Protein AF-A0A816SPG5-F1 (afdb_monomer_lite)

Secondary structure (DSSP, 8-state):
-------PPPGGGTS-EEE---GGGSTT--S----TT--S-EEEE--SPSS-EEE--SSS-S---SSPPSSSSBTTBSS-EEEEEPPP-STT----EEEEEE-

Organism: NCBI:txid392030

Sequence (103 aa):
TAVVTTSSLPSQCSSYATLIPDAARYYNYTGPGNCSGLVSPQDCTTAYPNGWYRIQSASYGTTITTTPPTSLCHCGAQWTGWWNGILPTTPGQTTSASLCYWG

pLDDT: mean 71.08, std 10.07, range [38.03, 85.44]

Radius of gyration: 16.93 Å; chains: 1; bounding box: 31×32×57 Å

Foldseek 3Di:
DDDPDPPPPPVLVVDAAEPDDDLLQALANPPPQDLPPLDDDKPFDPPDPPGRYFPDDPRHDRDFAQDDDPGCDDNNHSKHKHKPFDDDPDPPDDTRTTIIIRD

Structure (mmCIF, N/CA/C/O backbone):
data_AF-A0A816SPG5-F1
#
_entry.id   AF-A0A816SPG5-F1
#
loo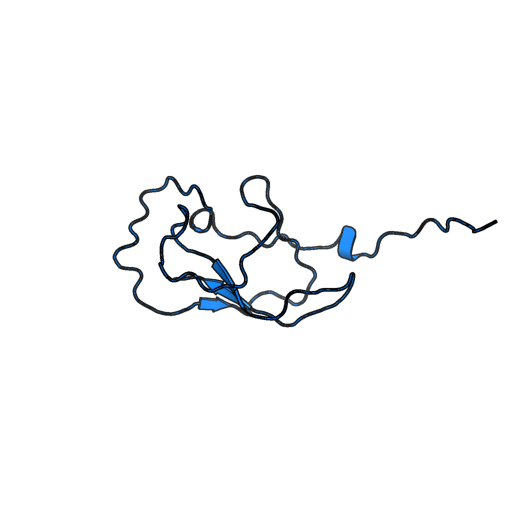p_
_atom_site.group_PDB
_atom_site.id
_atom_site.type_symbol
_atom_site.label_atom_id
_atom_site.label_alt_id
_atom_site.label_comp_id
_atom_site.label_asym_id
_atom_site.label_entity_id
_atom_site.label_seq_id
_atom_site.pdbx_PDB_ins_code
_atom_site.Cartn_x
_atom_site.Cartn_y
_atom_site.Cartn_z
_atom_site.occupancy
_atom_site.B_iso_or_equiv
_atom_site.auth_seq_id
_atom_site.auth_comp_id
_atom_site.auth_asym_id
_atom_site.auth_atom_id
_atom_site.pdbx_PDB_model_num
ATOM 1 N N . THR A 1 1 ? -7.999 24.151 35.402 1.00 38.03 1 THR A N 1
ATOM 2 C CA . THR A 1 1 ? -7.379 22.813 35.492 1.00 38.03 1 THR A CA 1
ATOM 3 C C . THR A 1 1 ? -8.023 21.931 34.445 1.00 38.03 1 THR A C 1
ATOM 5 O O . THR A 1 1 ? -9.190 21.605 34.602 1.00 38.03 1 THR A O 1
ATOM 8 N N . ALA A 1 2 ? -7.351 21.659 33.324 1.00 47.09 2 ALA A N 1
ATOM 9 C CA . ALA A 1 2 ? -7.900 20.791 32.281 1.00 47.09 2 ALA A CA 1
ATOM 10 C C . ALA A 1 2 ? -7.542 19.337 32.607 1.00 47.09 2 ALA A C 1
ATOM 12 O O . ALA A 1 2 ? -6.372 19.013 32.808 1.00 47.09 2 ALA A O 1
ATOM 13 N N . VAL A 1 3 ? -8.563 18.491 32.721 1.00 48.69 3 VAL A N 1
ATOM 14 C CA . VAL A 1 3 ? -8.429 17.056 32.975 1.00 48.69 3 VAL A CA 1
ATOM 15 C C . VAL A 1 3 ? -7.826 16.418 31.726 1.00 48.69 3 VAL A C 1
ATOM 17 O O . VAL A 1 3 ? -8.452 16.416 30.669 1.00 48.69 3 VAL A O 1
ATOM 20 N N . VAL A 1 4 ? -6.608 15.886 31.841 1.00 57.84 4 VAL A N 1
ATOM 21 C CA . VAL A 1 4 ? -6.041 14.977 30.840 1.00 57.84 4 VAL A CA 1
ATOM 22 C C . VAL A 1 4 ? -6.810 13.669 30.971 1.00 57.84 4 VAL A C 1
ATOM 24 O O . VAL A 1 4 ? -6.454 12.788 31.748 1.00 57.84 4 VAL A O 1
ATOM 27 N N . THR A 1 5 ? -7.929 13.565 30.261 1.00 55.34 5 THR A N 1
ATOM 28 C CA . THR A 1 5 ? -8.585 12.279 30.050 1.00 55.34 5 THR A CA 1
ATOM 29 C C . THR A 1 5 ? -7.603 11.416 29.277 1.00 55.34 5 THR A C 1
ATOM 31 O O . THR A 1 5 ? -7.180 11.804 28.186 1.00 55.34 5 THR A O 1
ATOM 34 N N . THR A 1 6 ? -7.203 10.283 29.851 1.00 60.94 6 THR A N 1
ATOM 35 C CA . THR A 1 6 ? -6.433 9.239 29.173 1.00 60.94 6 THR A CA 1
ATOM 36 C C . THR A 1 6 ? -7.212 8.806 27.939 1.00 60.94 6 THR A C 1
ATOM 38 O O . THR A 1 6 ? -8.101 7.959 28.016 1.00 60.94 6 THR A O 1
ATOM 41 N N . SER A 1 7 ? -6.938 9.473 26.820 1.00 62.53 7 SER A N 1
ATOM 42 C CA . SER A 1 7 ? -7.577 9.221 25.542 1.00 62.53 7 SER A CA 1
ATOM 43 C C . SER A 1 7 ? -7.115 7.839 25.119 1.00 62.53 7 SER A C 1
ATOM 45 O O . SER A 1 7 ? -5.966 7.659 24.712 1.00 62.53 7 SER A O 1
ATOM 47 N N . SER A 1 8 ? -7.962 6.832 25.330 1.00 73.31 8 SER A N 1
ATOM 48 C CA . SER A 1 8 ? -7.727 5.513 24.763 1.00 73.31 8 SER A CA 1
ATOM 49 C C . SER A 1 8 ? -7.561 5.721 23.265 1.00 73.31 8 SER A C 1
ATOM 51 O O . SER A 1 8 ? -8.476 6.239 22.618 1.00 73.31 8 SER A O 1
ATOM 53 N N . LEU A 1 9 ? -6.377 5.397 22.741 1.00 73.62 9 LEU A N 1
ATOM 54 C CA . LEU A 1 9 ? -6.098 5.555 21.321 1.00 73.62 9 LEU A CA 1
ATOM 55 C C . LEU A 1 9 ? -7.220 4.884 20.510 1.00 73.62 9 LEU A C 1
ATOM 57 O O . LEU A 1 9 ? -7.665 3.793 20.885 1.00 73.62 9 LEU A O 1
ATOM 61 N N . PRO A 1 10 ? -7.687 5.512 19.418 1.00 78.12 10 PRO A N 1
ATOM 62 C CA . PRO A 1 10 ? -8.674 4.903 18.541 1.00 78.12 10 PRO A CA 1
ATOM 63 C C . PRO A 1 10 ? -8.227 3.503 18.100 1.00 78.12 10 PRO A C 1
ATOM 65 O O . PRO A 1 10 ? -7.031 3.258 17.938 1.00 78.12 10 PRO A O 1
ATOM 68 N N . SER A 1 11 ? -9.173 2.590 17.860 1.00 81.62 11 SER A N 1
ATOM 69 C CA . SER A 1 11 ? -8.874 1.214 17.413 1.00 81.62 11 SER A CA 1
ATOM 70 C C . SER A 1 11 ? -7.940 1.159 16.195 1.00 81.62 11 SER A C 1
ATOM 72 O O . SER A 1 11 ? -7.136 0.249 16.065 1.00 81.62 11 SER A O 1
ATOM 74 N N . GLN A 1 12 ? -7.966 2.189 15.354 1.00 80.81 12 GLN A N 1
ATOM 75 C CA . GLN A 1 12 ? -7.098 2.420 14.202 1.00 80.81 12 GLN A CA 1
ATOM 76 C C . GLN A 1 12 ? -5.603 2.455 14.542 1.00 80.81 12 GLN A C 1
ATOM 78 O O . GLN A 1 12 ? -4.768 2.216 13.677 1.00 80.81 12 GLN A O 1
ATOM 83 N N . CYS A 1 13 ? -5.250 2.776 15.787 1.00 78.06 13 CYS A N 1
ATOM 84 C CA . CYS A 1 13 ? -3.870 2.840 16.257 1.00 78.06 13 CYS A CA 1
ATOM 85 C C . CYS A 1 13 ? -3.292 1.463 16.608 1.00 78.06 13 CYS A C 1
ATOM 87 O O . CYS A 1 13 ? -2.075 1.337 16.736 1.00 78.06 13 CYS A O 1
ATOM 89 N N . SER A 1 14 ? -4.140 0.444 16.758 1.00 81.75 14 SER A N 1
ATOM 90 C CA . SER A 1 14 ? -3.747 -0.929 17.100 1.00 81.75 14 SER A CA 1
ATOM 91 C C . SER A 1 14 ? -4.297 -1.990 16.139 1.00 81.75 14 SER A C 1
ATOM 93 O O . SER A 1 14 ? -3.760 -3.090 16.089 1.00 81.75 14 SER A O 1
ATOM 95 N N . SER A 1 15 ? -5.323 -1.661 15.353 1.00 85.44 15 SER A N 1
ATOM 96 C CA . SER A 1 15 ? -6.018 -2.542 14.415 1.00 85.44 15 SER A CA 1
ATOM 97 C C . SER A 1 15 ? -5.938 -1.973 13.000 1.00 85.44 15 SER A C 1
ATOM 99 O O . SER A 1 15 ? -6.862 -1.315 12.516 1.00 85.44 15 SER A O 1
ATOM 101 N N . TYR A 1 16 ? -4.815 -2.237 12.340 1.00 84.12 16 TYR A N 1
ATOM 102 C CA . TYR A 1 16 ? -4.578 -1.916 10.936 1.00 84.12 16 TYR A CA 1
ATOM 103 C C . TYR A 1 16 ? -3.854 -3.072 10.244 1.00 84.12 16 TYR A C 1
ATOM 105 O O . TYR A 1 16 ? -3.094 -3.808 10.870 1.00 84.12 16 TYR A O 1
ATOM 113 N N . ALA A 1 17 ? -4.057 -3.205 8.938 1.00 82.12 17 ALA A N 1
ATOM 114 C CA . ALA A 1 17 ? -3.223 -4.041 8.089 1.00 82.12 17 ALA A CA 1
ATOM 115 C C . ALA A 1 17 ? -2.032 -3.230 7.564 1.00 82.12 17 ALA A C 1
ATOM 117 O O . ALA A 1 17 ? -2.117 -2.021 7.338 1.00 82.12 17 ALA A O 1
ATOM 118 N N . THR A 1 18 ? -0.903 -3.890 7.344 1.00 76.44 18 THR A N 1
ATOM 119 C CA . THR A 1 18 ? 0.216 -3.265 6.642 1.00 76.44 18 THR A CA 1
ATOM 120 C C . THR A 1 18 ? -0.055 -3.310 5.145 1.00 76.44 18 THR A C 1
ATOM 122 O O . THR A 1 18 ? -0.304 -4.378 4.589 1.00 76.44 18 THR A O 1
ATOM 125 N N . LEU A 1 19 ? 0.019 -2.161 4.474 1.00 73.31 19 LEU A N 1
ATOM 126 C CA . LEU A 1 19 ? 0.154 -2.152 3.019 1.00 73.31 19 LEU A CA 1
ATOM 127 C C . LEU A 1 19 ? 1.571 -2.616 2.702 1.00 73.31 19 LEU A C 1
ATOM 129 O O . LEU A 1 19 ? 2.519 -1.848 2.841 1.00 73.31 19 LEU A O 1
ATOM 133 N N . ILE A 1 20 ? 1.709 -3.895 2.354 1.00 57.56 20 ILE A N 1
ATOM 134 C CA . ILE A 1 20 ? 2.979 -4.501 1.956 1.00 57.56 20 ILE A CA 1
ATOM 135 C C . ILE A 1 20 ? 3.054 -4.430 0.432 1.00 57.56 20 ILE A C 1
ATOM 137 O O . ILE A 1 20 ? 2.372 -5.200 -0.249 1.00 57.56 20 ILE A O 1
ATOM 141 N N . PRO A 1 21 ? 3.843 -3.516 -0.142 1.00 57.38 21 PRO A N 1
ATOM 142 C CA . PRO A 1 21 ? 4.212 -3.642 -1.533 1.00 57.38 21 PRO A CA 1
ATOM 143 C C . PRO A 1 21 ? 5.238 -4.788 -1.648 1.00 57.38 21 PRO A C 1
ATOM 145 O O . PRO A 1 21 ? 6.138 -4.910 -0.820 1.00 57.38 21 PRO A O 1
ATOM 148 N N . ASP A 1 22 ? 5.057 -5.661 -2.641 1.00 63.91 22 ASP A N 1
ATOM 149 C CA . ASP A 1 22 ? 6.044 -6.641 -3.121 1.00 63.91 22 ASP A CA 1
ATOM 150 C C . ASP A 1 22 ? 7.483 -6.076 -3.081 1.00 63.91 22 ASP A C 1
ATOM 152 O O . ASP A 1 22 ? 7.688 -4.893 -3.355 1.00 63.91 22 ASP A O 1
ATOM 156 N N . ALA A 1 23 ? 8.491 -6.895 -2.761 1.00 67.56 23 ALA A N 1
ATOM 157 C CA . ALA A 1 23 ? 9.891 -6.464 -2.704 1.00 67.56 23 ALA A CA 1
ATOM 158 C C . ALA A 1 23 ? 10.387 -5.825 -4.018 1.00 67.56 23 ALA A C 1
ATOM 160 O O . ALA A 1 23 ? 11.252 -4.955 -3.9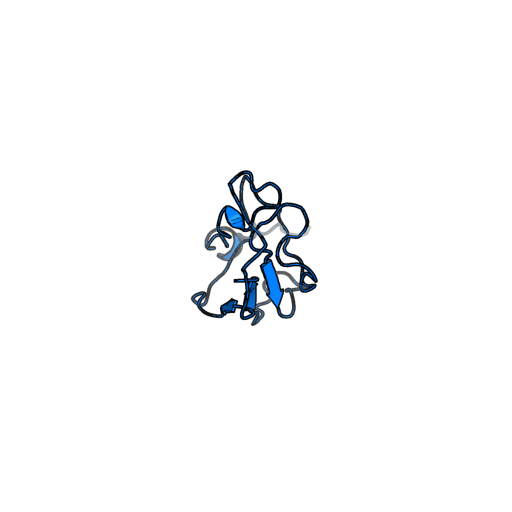89 1.00 67.56 23 ALA A O 1
ATOM 161 N N . ALA A 1 24 ? 9.817 -6.184 -5.168 1.00 68.62 24 ALA A N 1
ATOM 162 C CA . ALA A 1 24 ? 10.110 -5.552 -6.455 1.00 68.62 24 ALA A CA 1
ATOM 163 C C . ALA A 1 24 ? 9.565 -4.118 -6.601 1.00 68.62 24 ALA A C 1
ATOM 165 O O . ALA A 1 24 ? 9.945 -3.388 -7.517 1.00 68.62 24 ALA A O 1
ATOM 166 N N . ARG A 1 25 ? 8.730 -3.663 -5.667 1.00 70.12 25 ARG A N 1
ATOM 167 C CA . ARG A 1 25 ? 8.216 -2.287 -5.583 1.00 70.12 25 ARG A CA 1
ATOM 168 C C . ARG A 1 25 ? 9.076 -1.390 -4.683 1.00 70.12 25 ARG A C 1
ATOM 170 O O . ARG A 1 25 ? 8.727 -0.238 -4.428 1.00 70.12 25 ARG A O 1
ATOM 177 N N . TYR A 1 26 ? 10.191 -1.917 -4.180 1.00 71.94 26 TYR A N 1
ATOM 178 C CA . TYR A 1 26 ? 11.123 -1.221 -3.303 1.00 71.94 26 TYR A CA 1
ATOM 179 C C . TYR A 1 26 ? 12.193 -0.433 -4.074 1.00 71.94 26 TYR A C 1
ATOM 181 O O . TYR A 1 26 ? 12.745 -0.940 -5.040 1.00 71.94 26 TYR A O 1
ATOM 189 N N . TYR A 1 27 ? 12.556 0.766 -3.598 1.00 66.94 27 TYR A N 1
ATOM 190 C CA . TYR A 1 27 ? 13.503 1.694 -4.243 1.00 66.94 27 TYR A CA 1
ATOM 191 C C . TYR A 1 27 ? 14.976 1.218 -4.306 1.00 66.94 27 TYR A C 1
ATOM 193 O O . TYR A 1 27 ? 15.807 1.870 -4.925 1.00 66.94 27 TYR A O 1
ATOM 201 N N . ASN A 1 28 ? 15.324 0.077 -3.703 1.00 70.75 28 ASN A N 1
ATOM 202 C CA . ASN A 1 28 ? 16.634 -0.567 -3.891 1.00 70.75 28 ASN A CA 1
ATOM 203 C C . ASN A 1 28 ? 16.465 -2.036 -4.273 1.00 70.75 28 ASN A C 1
ATOM 205 O O . ASN A 1 28 ? 17.082 -2.918 -3.673 1.00 70.75 28 ASN A O 1
ATOM 209 N N . TYR A 1 29 ? 15.575 -2.325 -5.216 1.00 71.12 29 TYR A N 1
ATOM 210 C CA . TYR A 1 29 ? 15.438 -3.686 -5.698 1.00 71.12 29 TYR A CA 1
ATOM 211 C C . TYR A 1 29 ? 16.757 -4.152 -6.339 1.00 71.12 29 TYR A C 1
ATOM 213 O O . TYR A 1 29 ? 17.246 -3.550 -7.292 1.00 71.12 29 TYR A O 1
ATOM 221 N N . THR A 1 30 ? 17.347 -5.219 -5.794 1.00 71.12 30 THR A N 1
ATOM 222 C CA . THR A 1 30 ? 18.634 -5.788 -6.241 1.00 71.12 30 THR A CA 1
ATOM 223 C C . THR A 1 30 ? 18.483 -7.065 -7.066 1.00 71.12 30 THR A C 1
ATOM 225 O O . THR A 1 30 ? 19.485 -7.657 -7.467 1.00 71.12 30 THR A O 1
ATOM 228 N N . GLY A 1 31 ? 17.251 -7.524 -7.307 1.00 69.94 31 GLY A N 1
ATOM 229 C CA . GLY A 1 31 ? 17.014 -8.689 -8.155 1.00 69.94 31 GLY A CA 1
ATOM 230 C C . GLY A 1 31 ? 17.283 -8.390 -9.637 1.00 69.94 31 GLY A C 1
ATOM 231 O O . GLY A 1 31 ? 17.472 -7.231 -10.013 1.00 69.94 31 GLY A O 1
ATOM 232 N N . PRO A 1 32 ? 17.301 -9.421 -10.500 1.00 61.16 32 PRO A N 1
ATOM 233 C CA . PRO A 1 32 ? 17.503 -9.278 -11.941 1.00 61.16 32 PRO A CA 1
ATOM 234 C C . PRO A 1 32 ? 16.251 -8.675 -12.602 1.00 61.16 32 PRO A C 1
ATOM 236 O O . PRO A 1 32 ? 15.535 -9.335 -13.350 1.00 61.16 32 PRO A O 1
ATOM 239 N N . GLY A 1 33 ? 15.940 -7.424 -12.277 1.00 62.12 33 GLY A N 1
ATOM 240 C CA . GLY A 1 33 ? 14.776 -6.719 -12.790 1.00 62.12 33 GLY A CA 1
ATOM 241 C C . GLY A 1 33 ? 15.076 -6.130 -14.157 1.00 62.12 33 GLY A C 1
ATOM 242 O O . GLY A 1 33 ? 15.861 -5.191 -14.265 1.00 62.12 33 GLY A O 1
ATOM 243 N N . ASN A 1 34 ? 14.452 -6.662 -15.208 1.00 62.84 34 ASN A N 1
ATOM 244 C CA . ASN A 1 34 ? 14.463 -6.020 -16.516 1.00 62.84 34 ASN A CA 1
ATOM 245 C C . ASN A 1 34 ? 13.196 -5.171 -16.672 1.00 62.84 34 ASN A C 1
ATOM 247 O O . ASN A 1 34 ? 12.086 -5.693 -16.684 1.00 62.84 34 ASN A O 1
ATOM 251 N N . CYS A 1 35 ? 13.375 -3.860 -16.810 1.00 65.56 35 CYS A N 1
ATOM 252 C CA . CYS A 1 35 ? 12.303 -2.899 -17.087 1.00 65.56 35 CYS A CA 1
ATOM 253 C C . CYS A 1 35 ? 11.793 -2.995 -18.535 1.00 65.56 35 CYS A C 1
ATOM 255 O O . CYS A 1 35 ? 10.781 -2.396 -18.892 1.00 65.56 35 CYS A O 1
ATOM 257 N N . SER A 1 36 ? 12.524 -3.716 -19.388 1.00 54.50 36 SER A N 1
ATOM 258 C CA . SER A 1 36 ? 12.209 -3.925 -20.796 1.00 54.50 36 SER A CA 1
ATOM 259 C C . SER A 1 36 ? 11.235 -5.094 -20.915 1.00 54.50 36 SER A C 1
ATOM 261 O O . SER A 1 36 ? 11.605 -6.235 -20.648 1.00 54.50 36 SER A O 1
ATOM 263 N N . GLY A 1 37 ? 9.994 -4.809 -21.312 1.00 51.62 37 GLY A N 1
ATOM 264 C CA . GLY A 1 37 ? 8.942 -5.818 -21.479 1.00 51.62 37 GLY A CA 1
ATOM 265 C C . GLY A 1 37 ? 7.775 -5.707 -20.499 1.00 51.62 37 GLY A C 1
ATOM 266 O O . GLY A 1 37 ? 6.818 -6.459 -20.653 1.00 51.62 37 GLY A O 1
ATOM 267 N N . LEU A 1 38 ? 7.800 -4.751 -19.560 1.00 53.22 38 LEU A N 1
ATOM 268 C CA . LEU A 1 38 ? 6.579 -4.304 -18.881 1.00 53.22 38 LEU A CA 1
ATOM 269 C C . LEU A 1 38 ? 5.772 -3.483 -19.890 1.00 53.22 38 LEU A C 1
ATOM 271 O O . LEU A 1 38 ? 5.927 -2.273 -20.044 1.00 53.22 38 LEU A O 1
ATOM 275 N N . VAL A 1 39 ? 4.994 -4.193 -20.691 1.00 53.41 39 VAL A N 1
ATOM 276 C CA . VAL A 1 39 ? 3.988 -3.620 -21.568 1.00 53.41 39 VAL A CA 1
ATOM 277 C C . VAL A 1 39 ? 2.637 -4.008 -20.982 1.00 53.41 39 VAL A C 1
ATOM 279 O O . VAL A 1 39 ? 2.314 -5.190 -20.987 1.00 53.41 39 VAL A O 1
ATOM 282 N N . SER A 1 40 ? 1.839 -3.004 -20.584 1.00 57.56 40 SER A N 1
ATOM 283 C CA . SER A 1 40 ? 0.395 -3.102 -20.269 1.00 57.56 40 SER A CA 1
ATOM 284 C C . SER A 1 40 ? -0.003 -3.494 -18.837 1.00 57.56 40 SER A C 1
ATOM 286 O O . SER A 1 40 ? 0.568 -4.417 -18.283 1.00 57.56 40 SER A O 1
ATOM 288 N N . PRO A 1 41 ? -1.183 -3.050 -18.367 1.00 56.88 41 PRO A N 1
ATOM 289 C CA . PRO A 1 41 ? -1.674 -1.695 -18.165 1.00 56.88 41 PRO A CA 1
ATOM 290 C C . PRO A 1 41 ? -1.401 -1.242 -16.716 1.00 56.88 41 PRO A C 1
ATOM 292 O O . PRO A 1 41 ? -0.870 -1.973 -15.888 1.00 56.88 41 PRO A O 1
ATOM 295 N N . GLN A 1 42 ? -1.807 -0.020 -16.390 1.00 65.44 42 GLN A N 1
ATOM 296 C CA . GLN A 1 42 ? -1.914 0.430 -15.004 1.00 65.44 42 GLN A CA 1
ATOM 297 C C . GLN A 1 42 ? -2.811 -0.517 -14.186 1.00 65.44 42 GLN A C 1
ATOM 299 O O . GLN A 1 42 ? -4.028 -0.510 -14.372 1.00 65.44 42 GLN A O 1
ATOM 304 N N . ASP A 1 43 ? -2.230 -1.314 -13.283 1.00 70.75 43 ASP A N 1
ATOM 305 C CA . ASP A 1 43 ? -3.006 -2.114 -12.331 1.00 70.75 43 ASP A CA 1
ATOM 306 C C . ASP A 1 43 ? -3.317 -1.252 -11.110 1.00 70.75 43 ASP A C 1
ATOM 308 O O . ASP A 1 43 ? -2.525 -1.122 -10.174 1.00 70.75 43 ASP A O 1
ATOM 312 N N . CYS A 1 44 ? -4.471 -0.596 -11.171 1.00 73.25 44 CYS A N 1
ATOM 313 C CA . CYS A 1 44 ? -5.052 0.139 -10.063 1.00 73.25 44 CYS A CA 1
ATOM 314 C C . CYS A 1 44 ? -5.990 -0.785 -9.296 1.00 73.25 44 CYS A C 1
ATOM 316 O O . CYS A 1 44 ? -7.199 -0.804 -9.531 1.00 73.25 44 CYS A O 1
ATOM 318 N N . THR A 1 45 ? -5.428 -1.557 -8.370 1.00 66.75 45 THR A N 1
ATOM 319 C CA . THR A 1 45 ? -6.227 -2.489 -7.586 1.00 66.75 45 THR A CA 1
ATOM 320 C C . THR A 1 45 ? -7.040 -1.756 -6.519 1.00 66.75 45 THR A C 1
ATOM 322 O O . THR A 1 45 ? -6.521 -1.002 -5.689 1.00 66.75 45 THR A O 1
ATOM 325 N N . THR A 1 46 ? -8.348 -2.012 -6.527 1.00 62.41 46 THR A N 1
ATOM 326 C CA . THR A 1 46 ? -9.264 -1.708 -5.420 1.00 62.41 46 THR A CA 1
ATOM 327 C C . THR A 1 46 ? -9.477 -2.927 -4.521 1.00 62.41 46 THR A C 1
ATOM 329 O O . THR A 1 46 ? -10.335 -2.890 -3.645 1.00 62.41 46 THR A O 1
ATOM 332 N N . ALA A 1 47 ? -8.741 -4.028 -4.731 1.00 60.41 47 ALA A N 1
ATOM 333 C CA . ALA A 1 47 ? -8.982 -5.326 -4.091 1.00 60.41 47 ALA A CA 1
ATOM 334 C C . ALA A 1 47 ? -8.568 -5.389 -2.609 1.00 60.41 47 ALA A C 1
ATOM 336 O O . ALA A 1 47 ? -8.461 -6.473 -2.037 1.00 60.41 47 ALA A O 1
ATOM 337 N N . TYR A 1 48 ? -8.336 -4.242 -1.974 1.00 69.75 48 TYR A N 1
ATOM 338 C CA . TYR A 1 48 ? -8.129 -4.174 -0.538 1.00 69.75 48 TYR A CA 1
ATOM 339 C C . TYR A 1 48 ? -9.488 -4.240 0.166 1.00 69.75 48 TYR A C 1
ATOM 341 O O . TYR A 1 48 ? -10.357 -3.410 -0.109 1.00 69.75 48 TYR A O 1
ATOM 349 N N . PRO A 1 49 ? -9.696 -5.194 1.091 1.00 74.62 49 PRO A N 1
ATOM 350 C CA . PRO A 1 49 ? -10.868 -5.183 1.954 1.00 74.62 49 PRO A CA 1
ATOM 351 C C . PRO A 1 49 ? -11.011 -3.838 2.672 1.00 74.62 49 PRO A C 1
ATOM 353 O O . PRO A 1 49 ? -10.008 -3.205 3.012 1.00 74.62 49 PRO A O 1
ATOM 356 N N . ASN A 1 50 ? -12.244 -3.426 2.966 1.00 75.25 50 ASN A N 1
ATOM 357 C CA . ASN A 1 50 ? -12.484 -2.245 3.794 1.00 75.25 50 ASN A CA 1
ATOM 358 C C . ASN A 1 50 ? -11.773 -2.395 5.146 1.00 75.25 50 ASN A C 1
ATOM 360 O O . ASN A 1 50 ? -11.994 -3.367 5.868 1.00 75.25 50 ASN A O 1
ATOM 364 N N . GLY A 1 51 ? -10.933 -1.426 5.499 1.00 79.50 51 GLY A N 1
ATOM 365 C CA . GLY A 1 51 ? -10.159 -1.477 6.730 1.00 79.50 51 GLY A CA 1
ATOM 366 C C . GLY A 1 51 ? -9.163 -0.334 6.850 1.00 79.50 51 GLY A C 1
ATOM 367 O O . GLY A 1 51 ? -9.000 0.479 5.940 1.00 79.50 51 GLY A O 1
ATOM 368 N N . TRP A 1 52 ? -8.496 -0.279 8.001 1.00 79.94 52 TRP A N 1
ATOM 369 C CA . TRP A 1 52 ? -7.406 0.658 8.234 1.00 79.94 52 TRP A CA 1
ATOM 370 C C . TRP A 1 52 ? -6.104 0.049 7.754 1.00 79.94 52 TRP A C 1
ATOM 372 O O . TRP A 1 52 ? -5.753 -1.066 8.137 1.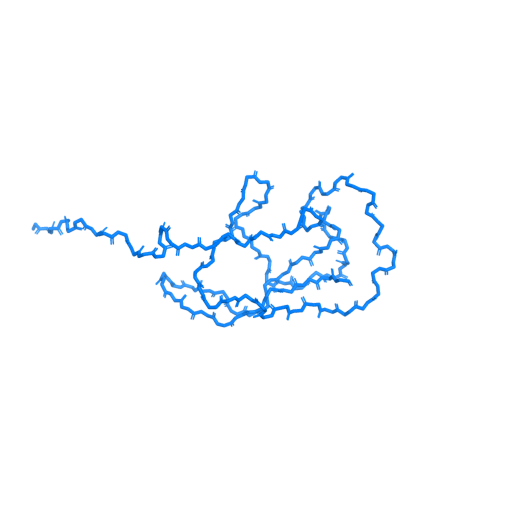00 79.94 52 TRP A O 1
ATOM 382 N N . TYR A 1 53 ? -5.385 0.801 6.933 1.00 80.06 53 TYR A N 1
ATOM 383 C CA . TYR A 1 53 ? -4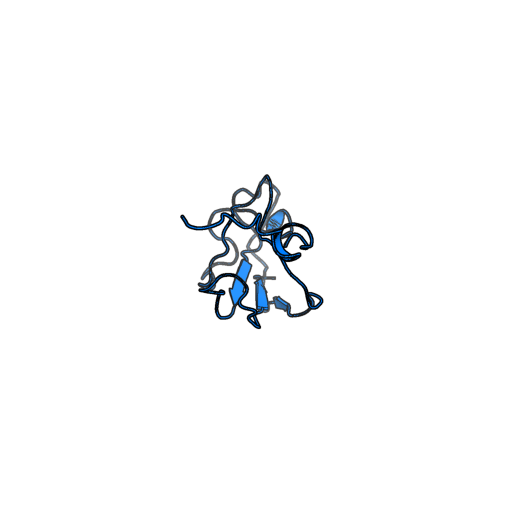.097 0.391 6.415 1.00 80.06 53 TYR A CA 1
ATOM 384 C C . TYR A 1 53 ? -3.024 1.370 6.847 1.00 80.06 53 TYR A C 1
ATOM 386 O O . TYR A 1 53 ? -3.221 2.585 6.812 1.00 80.06 53 TYR A O 1
ATOM 394 N N . ARG A 1 54 ? -1.864 0.837 7.216 1.00 78.88 54 ARG A 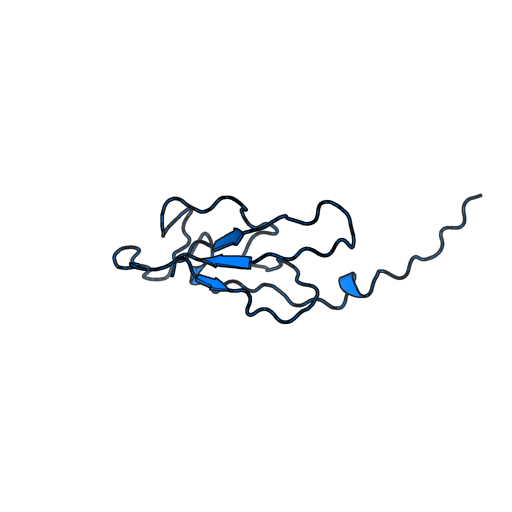N 1
ATOM 395 C CA . ARG A 1 54 ? -0.679 1.636 7.492 1.00 78.88 54 ARG A CA 1
ATOM 396 C C . ARG A 1 54 ? 0.392 1.316 6.469 1.00 78.88 54 ARG A C 1
ATOM 398 O O . ARG A 1 54 ? 0.753 0.156 6.272 1.00 78.88 54 ARG A O 1
ATOM 405 N N . ILE A 1 55 ? 0.913 2.364 5.841 1.00 73.38 55 ILE A N 1
ATOM 406 C CA . ILE A 1 55 ? 2.149 2.276 5.068 1.00 73.38 55 ILE A CA 1
ATOM 407 C C . ILE A 1 55 ? 3.261 2.142 6.100 1.00 73.38 55 ILE A C 1
ATOM 409 O O . ILE A 1 55 ? 3.586 3.088 6.820 1.00 73.38 55 ILE A O 1
ATOM 413 N N . GLN A 1 56 ? 3.756 0.925 6.267 1.00 65.38 56 GLN A N 1
ATOM 414 C CA . GLN A 1 56 ? 4.746 0.624 7.283 1.00 65.38 56 GLN A CA 1
ATOM 415 C C . GLN A 1 56 ? 5.638 -0.498 6.792 1.00 65.38 56 GLN A C 1
ATOM 417 O O . GLN A 1 56 ? 5.148 -1.529 6.350 1.00 65.38 56 GLN A O 1
ATOM 422 N N . SER A 1 57 ? 6.946 -0.334 6.917 1.00 57.75 57 SER A N 1
ATOM 423 C CA . SER A 1 57 ? 7.859 -1.471 6.872 1.00 57.75 57 SER A CA 1
ATOM 424 C C . SER A 1 57 ? 9.232 -1.081 7.410 1.00 57.75 57 SER A C 1
ATOM 426 O O . SER A 1 57 ? 9.536 0.102 7.547 1.00 57.75 57 SER A O 1
ATOM 428 N N . ALA A 1 58 ? 10.057 -2.089 7.687 1.00 51.72 58 ALA A N 1
ATOM 429 C CA . ALA A 1 58 ? 11.464 -1.912 8.031 1.00 51.72 58 ALA A CA 1
ATOM 430 C C . ALA A 1 58 ? 12.355 -1.606 6.808 1.00 51.72 58 ALA A C 1
ATOM 432 O O . ALA A 1 58 ? 13.498 -1.194 6.981 1.00 51.72 58 ALA A O 1
ATOM 433 N N . SER A 1 59 ? 11.850 -1.822 5.589 1.00 54.81 59 SER A N 1
ATOM 434 C CA . SER A 1 59 ? 12.632 -1.754 4.347 1.00 54.81 59 SER A CA 1
ATOM 435 C C . SER A 1 59 ? 12.201 -0.597 3.443 1.00 54.81 59 SER A C 1
ATOM 437 O O . SER A 1 59 ? 13.041 0.026 2.817 1.00 54.81 59 SER A O 1
ATOM 439 N N . TYR A 1 60 ? 10.916 -0.263 3.416 1.00 63.00 60 TYR A N 1
ATOM 440 C CA . TYR A 1 60 ? 10.238 0.739 2.587 1.00 63.00 60 TYR A CA 1
ATOM 441 C C . TYR A 1 60 ? 9.899 1.998 3.415 1.00 63.00 60 TYR A C 1
ATOM 443 O O . TYR A 1 60 ? 9.736 1.926 4.634 1.00 63.00 60 TYR A O 1
ATOM 451 N N . GLY A 1 61 ? 9.783 3.157 2.759 1.00 61.56 61 GLY A N 1
ATOM 452 C CA . GLY A 1 61 ? 9.479 4.435 3.415 1.00 61.56 61 GLY A CA 1
ATOM 453 C C . GLY A 1 61 ? 8.102 4.495 4.097 1.00 61.56 61 GLY A C 1
ATOM 454 O O . GLY A 1 61 ? 7.294 3.573 4.028 1.00 61.56 61 GLY A O 1
ATOM 455 N N . THR A 1 62 ? 7.820 5.619 4.757 1.00 67.81 62 THR A N 1
ATOM 456 C CA . THR A 1 62 ? 6.544 5.879 5.456 1.00 67.81 62 THR A CA 1
ATOM 457 C C . THR A 1 62 ? 5.496 6.568 4.581 1.00 67.81 62 THR A C 1
ATOM 459 O O . THR A 1 62 ? 4.390 6.849 5.040 1.00 67.81 62 THR A O 1
ATOM 462 N N . THR A 1 63 ? 5.839 6.861 3.329 1.00 71.06 63 THR A N 1
ATOM 463 C CA . THR A 1 63 ? 5.017 7.617 2.387 1.00 71.06 63 THR A CA 1
ATOM 464 C C . THR A 1 63 ? 4.912 6.888 1.059 1.00 71.06 63 THR A C 1
ATOM 466 O O . THR A 1 63 ? 5.771 6.089 0.687 1.00 71.06 63 THR A O 1
ATOM 469 N N . ILE A 1 64 ? 3.843 7.193 0.332 1.00 76.12 64 ILE A N 1
ATOM 470 C CA . ILE A 1 64 ? 3.652 6.790 -1.053 1.00 76.12 64 ILE A CA 1
ATOM 471 C C . ILE A 1 64 ? 3.463 8.038 -1.911 1.00 76.12 64 ILE A C 1
ATOM 473 O O . ILE A 1 64 ? 2.830 9.001 -1.477 1.00 76.12 64 ILE A O 1
ATOM 477 N N . THR A 1 65 ? 4.036 8.042 -3.113 1.00 79.50 65 THR A N 1
ATOM 478 C CA . THR A 1 65 ? 3.829 9.135 -4.070 1.00 79.50 65 THR A CA 1
ATOM 479 C C . THR A 1 65 ? 2.388 9.129 -4.576 1.00 79.50 65 THR A C 1
ATOM 481 O O . THR A 1 65 ? 1.824 8.065 -4.810 1.00 79.50 65 THR A O 1
ATOM 484 N N . THR A 1 66 ? 1.790 10.304 -4.758 1.00 84.50 66 THR A N 1
ATOM 485 C CA . THR A 1 66 ? 0.499 10.475 -5.450 1.00 84.50 66 THR A CA 1
ATOM 486 C C . THR A 1 66 ? 0.672 10.781 -6.936 1.00 84.50 66 THR A C 1
ATOM 488 O O . THR A 1 66 ? -0.289 10.744 -7.701 1.00 84.50 66 THR A O 1
ATOM 491 N N . THR A 1 67 ? 1.900 11.083 -7.356 1.00 82.50 67 THR A N 1
ATOM 492 C CA . THR A 1 67 ? 2.228 11.339 -8.755 1.00 82.50 67 THR A CA 1
ATOM 493 C C . THR A 1 67 ? 2.519 10.011 -9.448 1.00 82.50 67 THR A C 1
ATOM 495 O O . THR A 1 67 ? 3.408 9.286 -8.979 1.00 82.50 67 THR A O 1
ATOM 498 N N . PRO A 1 68 ? 1.822 9.690 -10.553 1.00 79.44 68 PRO A N 1
ATOM 499 C CA . PRO A 1 68 ? 2.135 8.513 -11.345 1.00 79.44 68 PRO A CA 1
ATOM 500 C C . PRO A 1 68 ? 3.563 8.637 -11.906 1.00 79.44 68 PRO A C 1
ATOM 502 O O . PRO A 1 68 ? 3.912 9.681 -12.467 1.00 79.44 68 PRO A O 1
ATOM 505 N N . PRO A 1 69 ? 4.407 7.603 -11.765 1.00 76.25 69 PRO A N 1
ATOM 506 C CA . PRO A 1 69 ? 5.749 7.612 -12.325 1.00 76.25 69 PRO A CA 1
ATOM 507 C C . PRO A 1 69 ? 5.690 7.619 -13.855 1.00 76.25 69 PRO A C 1
ATOM 509 O O . PRO A 1 69 ? 4.847 6.954 -14.452 1.00 76.25 69 PRO A O 1
ATOM 512 N N . THR A 1 70 ? 6.617 8.333 -14.490 1.00 74.75 70 THR A N 1
ATOM 513 C CA . THR A 1 70 ? 6.739 8.408 -15.958 1.00 74.75 70 THR A CA 1
AT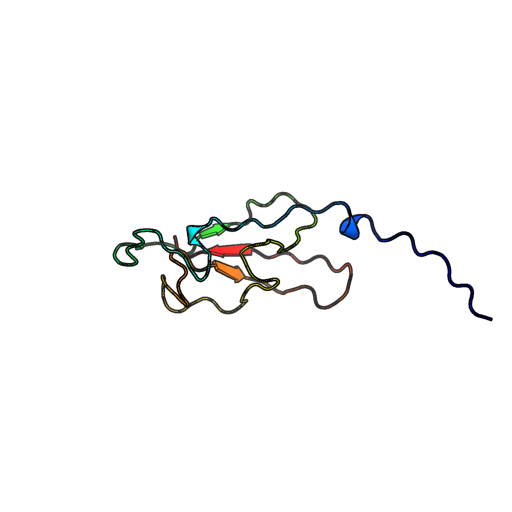OM 514 C C . THR A 1 70 ? 7.549 7.256 -16.563 1.00 74.75 70 THR A C 1
ATOM 516 O O . THR A 1 70 ? 7.613 7.128 -17.782 1.00 74.75 70 THR A O 1
ATOM 519 N N . SER A 1 71 ? 8.171 6.426 -15.721 1.00 70.50 71 SER A N 1
ATOM 520 C CA . SER A 1 71 ? 8.984 5.271 -16.101 1.00 70.50 71 SER A CA 1
ATOM 521 C C . SER A 1 71 ? 8.632 4.081 -15.214 1.00 70.50 71 SER A C 1
ATOM 523 O O . SER A 1 71 ? 8.456 4.241 -14.008 1.00 70.50 71 SER A O 1
ATOM 525 N N . LEU A 1 72 ? 8.585 2.893 -15.819 1.00 70.19 72 LEU A N 1
ATOM 526 C CA . LEU A 1 72 ? 8.299 1.612 -15.166 1.00 70.19 72 LEU A CA 1
ATOM 527 C C . LEU A 1 72 ? 9.260 1.354 -13.996 1.00 70.19 72 LEU A C 1
ATOM 529 O O . LEU A 1 72 ? 8.833 1.052 -12.880 1.00 70.19 72 LEU A O 1
ATOM 533 N N . CYS A 1 73 ? 10.547 1.601 -14.248 1.00 73.75 73 CYS A N 1
ATOM 534 C CA . CYS A 1 73 ? 11.588 1.619 -13.239 1.00 73.75 73 CYS A CA 1
ATOM 535 C C . CYS A 1 73 ? 11.955 3.056 -12.897 1.00 73.75 73 CYS A C 1
ATOM 537 O O . CYS A 1 73 ? 12.472 3.806 -13.730 1.00 73.75 73 CYS A O 1
ATOM 539 N N . HIS A 1 74 ? 11.684 3.440 -11.660 1.00 74.69 74 HIS A N 1
ATOM 540 C CA . HIS A 1 74 ? 11.938 4.777 -11.149 1.00 74.69 74 HIS A CA 1
ATOM 541 C C . HIS A 1 74 ? 12.550 4.648 -9.761 1.00 74.69 74 HIS A C 1
ATOM 543 O O . HIS A 1 74 ? 12.084 3.855 -8.943 1.00 74.69 74 HIS A O 1
ATOM 549 N N . CYS A 1 75 ? 13.614 5.412 -9.510 1.00 73.62 75 CYS A N 1
ATOM 550 C CA . CYS A 1 75 ? 14.345 5.394 -8.243 1.00 73.62 75 CYS A CA 1
ATOM 551 C C . CYS A 1 75 ? 14.703 3.978 -7.745 1.00 73.62 75 CYS A C 1
ATOM 553 O O . CYS A 1 75 ? 14.591 3.738 -6.556 1.00 73.62 75 CYS A O 1
ATOM 555 N N . GLY A 1 76 ? 15.087 3.044 -8.627 1.00 73.12 76 GLY A N 1
ATOM 556 C CA . GLY A 1 76 ? 15.549 1.703 -8.229 1.00 73.12 76 GLY A CA 1
ATOM 557 C C . GLY A 1 76 ? 14.461 0.688 -7.844 1.00 73.12 76 GLY A C 1
ATOM 558 O O . GLY A 1 76 ? 14.800 -0.403 -7.393 1.00 73.12 76 GLY A O 1
ATOM 559 N N . ALA A 1 77 ? 13.177 1.007 -8.043 1.00 76.19 77 ALA A N 1
ATOM 560 C CA . ALA A 1 77 ? 12.083 0.031 -7.989 1.00 76.19 77 ALA A CA 1
ATOM 561 C C . ALA A 1 77 ? 11.810 -0.573 -9.374 1.00 76.19 77 ALA A C 1
ATOM 563 O O . ALA A 1 77 ? 11.838 0.153 -10.365 1.00 76.19 77 ALA A O 1
ATOM 564 N N . GLN A 1 78 ? 11.522 -1.878 -9.436 1.00 75.69 78 GLN A N 1
ATOM 565 C CA . GLN A 1 78 ? 11.171 -2.581 -10.678 1.00 75.69 78 GLN A CA 1
ATOM 566 C C . GLN A 1 78 ? 9.699 -2.366 -11.058 1.00 75.69 78 GLN A C 1
ATOM 568 O O . GLN A 1 78 ? 9.395 -2.153 -12.228 1.00 75.69 78 GLN A O 1
ATOM 573 N N . TRP A 1 79 ? 8.800 -2.382 -10.071 1.00 76.69 79 TRP A N 1
ATOM 574 C CA . TRP A 1 79 ? 7.383 -2.053 -10.240 1.00 76.69 79 TRP A CA 1
ATOM 575 C C . TRP A 1 79 ? 7.037 -0.845 -9.389 1.00 76.69 79 TRP A C 1
ATOM 577 O O . TRP A 1 79 ? 6.809 -0.935 -8.183 1.00 76.69 79 TRP A O 1
ATOM 587 N N . THR A 1 80 ? 7.035 0.326 -10.004 1.00 76.38 80 THR A N 1
ATOM 588 C CA . THR A 1 80 ? 6.787 1.566 -9.274 1.00 76.38 80 THR A CA 1
ATOM 589 C C . THR A 1 80 ? 5.298 1.731 -8.976 1.00 76.38 80 THR A C 1
ATOM 591 O O . THR A 1 80 ? 4.449 1.613 -9.861 1.00 76.38 80 THR A O 1
ATOM 594 N N . GLY A 1 81 ? 4.980 1.963 -7.699 1.00 77.94 81 GLY A N 1
ATOM 595 C CA . GLY A 1 81 ? 3.614 2.151 -7.218 1.00 77.94 81 GLY A CA 1
ATOM 596 C C . GLY A 1 81 ? 3.318 3.589 -6.805 1.00 77.94 81 GLY A C 1
ATOM 597 O O . GLY A 1 81 ? 4.204 4.298 -6.324 1.00 77.94 81 GLY A O 1
ATOM 598 N N . TRP A 1 82 ? 2.066 4.012 -6.961 1.00 81.56 82 TRP A N 1
ATOM 599 C CA . TRP A 1 82 ? 1.573 5.315 -6.516 1.00 81.56 82 TRP A CA 1
ATOM 600 C C . TRP A 1 82 ? 0.152 5.206 -5.976 1.00 81.56 82 TRP A C 1
ATOM 602 O O . TRP A 1 82 ? -0.623 4.313 -6.317 1.00 81.56 82 TRP A O 1
ATOM 612 N N . TRP A 1 83 ? -0.192 6.153 -5.122 1.00 84.38 83 TRP A N 1
ATOM 613 C CA . TRP A 1 83 ? -1.540 6.340 -4.633 1.00 84.38 83 TRP A CA 1
ATOM 614 C C . TRP A 1 83 ? -2.354 7.128 -5.651 1.00 84.38 83 TRP A C 1
ATOM 616 O O . TRP A 1 83 ? -2.011 8.261 -5.984 1.00 84.38 83 TRP A O 1
ATOM 626 N N . ASN A 1 84 ? -3.446 6.544 -6.126 1.00 85.00 84 ASN A N 1
ATOM 627 C CA . ASN A 1 84 ? -4.386 7.203 -7.015 1.00 85.00 84 ASN A CA 1
ATOM 628 C C . ASN A 1 84 ? -5.663 7.550 -6.249 1.00 85.00 84 ASN A C 1
ATOM 630 O O . ASN A 1 84 ? -6.508 6.696 -5.968 1.00 85.00 84 ASN A O 1
ATOM 634 N N . GLY A 1 85 ? -5.774 8.822 -5.884 1.00 84.25 85 GLY A N 1
ATOM 635 C CA . GLY A 1 85 ? -6.877 9.352 -5.098 1.00 84.25 85 GLY A CA 1
ATOM 636 C C . GLY A 1 85 ? -6.406 10.404 -4.103 1.00 84.25 85 GLY A C 1
ATOM 637 O O . GLY A 1 85 ? -5.245 10.815 -4.089 1.00 84.25 85 GLY A O 1
ATOM 638 N N . ILE A 1 86 ? -7.325 10.844 -3.249 1.00 83.81 86 ILE A N 1
ATOM 639 C CA . ILE A 1 86 ? -7.053 11.877 -2.248 1.00 83.81 86 ILE A CA 1
ATOM 640 C C . ILE A 1 86 ? -6.510 11.208 -0.987 1.00 83.81 86 ILE A C 1
ATOM 642 O O . ILE A 1 86 ? -7.150 10.304 -0.449 1.00 83.81 86 ILE A O 1
ATOM 646 N N . LEU A 1 87 ? -5.340 11.644 -0.515 1.00 80.75 87 LEU A N 1
ATOM 647 C CA . LEU A 1 87 ? -4.818 11.244 0.792 1.00 80.75 87 LEU A CA 1
ATOM 648 C C . LEU A 1 87 ? -5.627 11.919 1.916 1.00 80.75 87 LEU A C 1
ATOM 650 O O . LEU A 1 87 ? -6.006 13.084 1.767 1.00 80.75 87 LEU A O 1
ATOM 654 N N . PRO A 1 88 ? -5.877 11.238 3.049 1.00 78.62 88 PRO A N 1
ATOM 655 C CA . PRO A 1 88 ? -6.515 11.864 4.204 1.00 78.62 88 PRO A CA 1
ATOM 656 C C . PRO A 1 88 ? -5.675 13.049 4.703 1.00 78.62 88 PRO A C 1
ATOM 658 O O . PRO A 1 88 ? -4.468 12.912 4.896 1.00 78.62 88 PRO A O 1
ATOM 661 N N . THR A 1 89 ? -6.301 14.203 4.932 1.00 82.50 89 THR A N 1
ATOM 662 C CA . THR A 1 89 ? -5.627 15.412 5.449 1.00 82.50 89 THR A CA 1
ATOM 663 C C . THR A 1 89 ? -5.889 15.637 6.933 1.00 82.50 89 THR A C 1
ATOM 665 O O . THR A 1 89 ? -5.207 16.439 7.569 1.00 82.50 89 THR A O 1
ATOM 668 N N . THR A 1 90 ? -6.863 14.922 7.499 1.00 80.19 90 THR A N 1
ATOM 669 C CA . THR A 1 90 ? -7.253 15.026 8.906 1.00 80.19 90 THR A CA 1
ATOM 670 C C . THR A 1 90 ? -7.215 13.658 9.598 1.00 80.19 90 THR A C 1
ATOM 672 O O . THR A 1 90 ? -7.523 12.638 8.972 1.00 80.19 90 THR A O 1
ATOM 675 N N . PRO A 1 91 ? -6.834 13.592 10.889 1.00 73.62 91 PRO A N 1
ATOM 676 C CA . PRO A 1 91 ? -6.850 12.341 11.642 1.00 73.62 91 PRO A CA 1
ATOM 677 C C . PRO A 1 91 ? -8.243 11.700 11.663 1.00 73.62 91 PRO A C 1
ATOM 679 O O . PRO A 1 91 ? -9.230 12.360 11.975 1.00 73.62 91 PRO A O 1
ATOM 682 N N . GLY A 1 92 ? -8.320 10.403 11.357 1.00 72.81 92 GLY A N 1
ATOM 683 C CA . GLY A 1 92 ? -9.576 9.643 11.372 1.00 72.81 92 GLY A CA 1
ATOM 684 C C . GLY A 1 92 ? -10.441 9.784 10.115 1.00 72.81 92 GLY A C 1
ATOM 685 O O . GLY A 1 92 ? -11.477 9.130 10.027 1.00 72.81 92 GLY A O 1
ATOM 686 N N . GLN A 1 93 ? -10.020 10.575 9.125 1.00 80.19 93 GLN A N 1
ATOM 687 C CA . GLN A 1 93 ? -10.712 10.668 7.843 1.00 80.19 93 GLN A CA 1
ATOM 688 C C . GLN A 1 93 ? -10.548 9.380 7.027 1.00 80.19 93 GLN A C 1
ATOM 690 O O . GLN A 1 93 ? -9.441 8.880 6.827 1.00 80.19 93 GLN A O 1
ATOM 695 N N . THR A 1 94 ? -11.662 8.880 6.500 1.00 79.94 94 THR A N 1
ATOM 696 C CA . THR A 1 94 ? -11.701 7.784 5.528 1.00 79.94 94 THR A CA 1
ATOM 697 C C . THR A 1 94 ? -11.760 8.346 4.112 1.00 79.94 94 THR A C 1
ATOM 699 O O . THR A 1 94 ? -12.545 9.254 3.838 1.00 79.94 94 THR A O 1
ATOM 702 N N . THR A 1 95 ? -10.964 7.792 3.202 1.00 79.38 95 THR A N 1
ATOM 703 C CA . THR A 1 95 ? -10.958 8.157 1.780 1.00 79.38 95 THR A CA 1
ATOM 704 C C . THR A 1 95 ? -11.087 6.900 0.930 1.00 79.38 95 THR A C 1
ATOM 706 O O . THR A 1 95 ? -10.616 5.834 1.326 1.00 79.38 95 THR A O 1
ATOM 709 N N . SER A 1 96 ? -11.732 7.021 -0.228 1.00 80.38 96 SER A N 1
ATOM 710 C CA . SER A 1 96 ? -11.719 5.974 -1.251 1.00 80.38 96 SER A CA 1
ATOM 711 C C . SER A 1 96 ? -10.596 6.280 -2.228 1.00 80.38 96 SER A C 1
ATOM 713 O O . SER A 1 96 ? -10.568 7.352 -2.830 1.00 80.38 96 SER A O 1
ATOM 715 N N . ALA A 1 97 ? -9.657 5.355 -2.366 1.00 79.69 97 ALA A N 1
ATOM 716 C CA . ALA A 1 97 ? -8.519 5.503 -3.255 1.00 79.69 97 ALA A CA 1
ATOM 717 C C . ALA A 1 97 ? -8.022 4.132 -3.698 1.00 79.69 97 ALA A C 1
ATOM 719 O O . ALA A 1 97 ? -8.310 3.115 -3.067 1.00 79.69 97 ALA A O 1
ATOM 720 N N . SER A 1 98 ? -7.276 4.129 -4.795 1.00 82.44 98 SER A N 1
ATOM 721 C CA . SER A 1 98 ? -6.656 2.930 -5.344 1.00 82.44 98 SER A CA 1
ATOM 722 C C . SER A 1 98 ? -5.153 3.015 -5.176 1.00 82.44 98 SER A C 1
ATOM 724 O O . SER A 1 98 ? -4.556 4.089 -5.272 1.00 82.44 98 SER A O 1
ATOM 726 N N . LEU A 1 99 ? -4.534 1.867 -4.963 1.00 80.19 99 LEU A N 1
ATOM 727 C CA . LEU A 1 99 ? -3.093 1.745 -5.005 1.00 80.19 99 LEU A CA 1
ATOM 728 C C . LEU A 1 99 ? -2.727 1.170 -6.372 1.00 80.19 99 LEU A C 1
ATOM 730 O O . LEU A 1 99 ? -3.127 0.058 -6.704 1.00 80.19 99 LEU A O 1
ATOM 734 N N . CYS A 1 100 ? -2.039 1.971 -7.179 1.00 80.19 100 CYS A N 1
ATOM 735 C CA . CYS A 1 100 ? -1.720 1.639 -8.558 1.00 80.19 100 CYS A CA 1
ATOM 736 C C . CYS A 1 100 ? -0.263 1.223 -8.708 1.00 80.19 100 CYS A C 1
ATOM 738 O O . CYS A 1 100 ? 0.606 1.713 -7.982 1.00 80.19 100 CYS A O 1
ATOM 740 N N . TYR A 1 101 ? -0.010 0.362 -9.689 1.00 77.25 101 TYR A N 1
ATOM 741 C CA . TYR A 1 101 ? 1.318 -0.103 -10.057 1.00 77.25 101 TYR A CA 1
ATOM 742 C C . TYR A 1 101 ? 1.490 -0.129 -11.570 1.00 77.25 101 TYR A C 1
ATOM 744 O O . TYR A 1 101 ? 0.534 -0.313 -12.327 1.00 77.25 101 TYR A O 1
ATOM 752 N N . TRP A 1 102 ? 2.738 0.010 -11.996 1.00 73.12 102 TRP A N 1
ATOM 753 C CA . TRP A 1 102 ? 3.152 -0.456 -13.309 1.00 73.12 102 TRP A CA 1
ATOM 754 C C . TRP A 1 102 ? 3.361 -1.972 -13.245 1.00 73.12 102 TRP A C 1
ATOM 756 O O . TRP A 1 102 ? 4.212 -2.424 -12.477 1.00 73.12 102 TRP A O 1
ATOM 766 N N . GLY A 1 103 ? 2.540 -2.725 -13.982 1.00 60.94 103 GLY A N 1
ATOM 767 C CA . GLY A 1 103 ? 2.579 -4.187 -14.121 1.00 60.94 103 GLY A CA 1
ATOM 768 C C . GLY A 1 103 ? 2.990 -4.611 -15.520 1.00 60.94 103 GLY A C 1
ATOM 769 O O . GLY A 1 103 ? 2.859 -3.772 -16.439 1.00 60.94 103 GLY A O 1
#